Protein AF-A0A7G8Z9G5-F1 (afdb_monomer)

Organism: NCBI:txid2767324

Structure (mmCIF, N/CA/C/O backbone):
data_AF-A0A7G8Z9G5-F1
#
_entry.id   AF-A0A7G8Z9G5-F1
#
loop_
_atom_site.group_PDB
_atom_site.id
_atom_site.type_symbol
_atom_site.label_atom_id
_atom_site.label_alt_id
_atom_site.label_comp_id
_atom_site.label_asym_id
_atom_site.label_entity_id
_atom_site.label_seq_id
_atom_site.pdbx_PDB_ins_code
_atom_site.Cartn_x
_atom_site.Cartn_y
_atom_site.Cartn_z
_atom_site.occupancy
_atom_site.B_iso_or_equiv
_atom_site.auth_seq_id
_atom_site.auth_comp_id
_atom_site.auth_asym_id
_atom_site.auth_atom_id
_atom_site.pdbx_PDB_model_num
ATOM 1 N N . MET A 1 1 ? -0.525 -6.499 0.764 1.00 82.81 1 MET A N 1
ATOM 2 C CA . 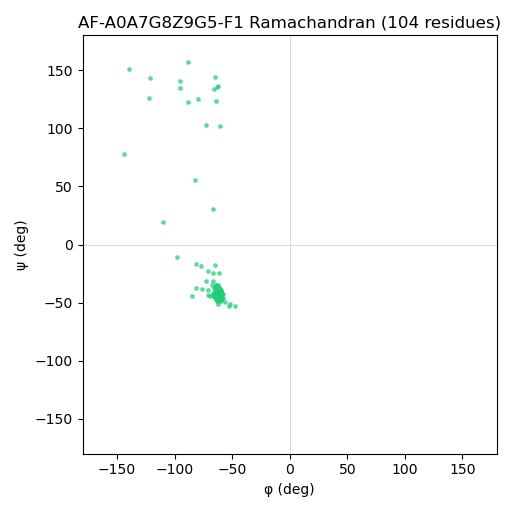MET A 1 1 ? -1.115 -5.369 1.517 1.00 82.81 1 MET A CA 1
ATOM 3 C C . MET A 1 1 ? -2.522 -5.670 2.029 1.00 82.81 1 MET A C 1
ATOM 5 O O . MET A 1 1 ? -2.757 -5.482 3.213 1.00 82.81 1 MET A O 1
ATOM 9 N N . TYR A 1 2 ? -3.439 -6.206 1.210 1.00 86.81 2 TYR A N 1
ATOM 10 C CA . TYR A 1 2 ? -4.773 -6.589 1.708 1.00 86.81 2 TYR A CA 1
ATOM 11 C C . TYR A 1 2 ? -4.741 -7.680 2.787 1.00 86.81 2 TYR A C 1
ATOM 13 O O . TYR A 1 2 ? -5.372 -7.513 3.821 1.00 86.81 2 TYR A O 1
ATOM 21 N N . PHE A 1 3 ? -3.952 -8.746 2.607 1.00 89.06 3 PHE A N 1
ATOM 22 C CA . PHE A 1 3 ? -3.835 -9.817 3.610 1.00 89.06 3 PHE A CA 1
ATOM 23 C C . PHE A 1 3 ? -3.359 -9.308 4.980 1.00 89.06 3 PHE A C 1
ATOM 25 O O . PHE A 1 3 ? -3.954 -9.619 6.007 1.00 89.06 3 PHE A O 1
ATOM 32 N N . THR A 1 4 ? -2.319 -8.471 4.994 1.00 88.81 4 THR A N 1
ATOM 33 C CA . THR A 1 4 ? -1.803 -7.852 6.221 1.00 88.81 4 THR A CA 1
ATOM 34 C C . THR A 1 4 ? -2.817 -6.892 6.845 1.00 88.81 4 THR A C 1
ATOM 36 O O . THR A 1 4 ? -2.960 -6.882 8.062 1.00 88.81 4 THR A O 1
ATOM 39 N N . GLY A 1 5 ? -3.566 -6.139 6.029 1.00 88.62 5 GLY A N 1
ATOM 40 C CA . GLY A 1 5 ? -4.666 -5.296 6.502 1.00 88.62 5 GLY A CA 1
ATOM 41 C C . GLY A 1 5 ? -5.786 -6.106 7.158 1.00 88.62 5 GLY A C 1
ATOM 42 O O . GLY A 1 5 ? -6.227 -5.757 8.245 1.00 88.62 5 GLY A O 1
ATOM 43 N N . VAL A 1 6 ? -6.188 -7.233 6.560 1.00 87.81 6 VAL A N 1
ATOM 44 C CA . VAL A 1 6 ? -7.204 -8.137 7.130 1.00 87.81 6 VAL A CA 1
ATOM 45 C C . VAL A 1 6 ? -6.739 -8.723 8.463 1.00 87.81 6 VAL A C 1
ATOM 47 O O . VAL A 1 6 ? -7.491 -8.684 9.431 1.00 87.81 6 VAL A O 1
ATOM 50 N N . MET A 1 7 ? -5.493 -9.197 8.546 1.00 89.12 7 MET A N 1
ATOM 51 C CA . MET A 1 7 ? -4.927 -9.702 9.803 1.00 89.12 7 MET A CA 1
ATOM 52 C C . MET A 1 7 ? -4.912 -8.636 10.904 1.00 89.12 7 MET A C 1
ATOM 54 O O . MET A 1 7 ? -5.228 -8.932 12.054 1.00 89.12 7 MET A O 1
ATOM 58 N N . PHE A 1 8 ? -4.592 -7.389 10.556 1.00 87.19 8 PHE A N 1
ATOM 59 C CA . PHE A 1 8 ? -4.626 -6.271 11.497 1.00 87.19 8 PHE A CA 1
ATOM 60 C C . PHE A 1 8 ? -6.054 -5.963 11.974 1.00 87.19 8 PHE A C 1
ATOM 62 O O . PHE A 1 8 ? -6.286 -5.791 13.169 1.00 87.19 8 PHE A O 1
ATOM 69 N N . CYS A 1 9 ? -7.033 -6.002 11.065 1.00 88.12 9 CYS A N 1
ATOM 70 C CA . CYS A 1 9 ? -8.452 -5.847 11.386 1.00 88.12 9 CYS A CA 1
ATOM 71 C C . CYS A 1 9 ? -8.991 -6.941 12.325 1.00 88.12 9 CYS A C 1
ATOM 73 O O . CYS A 1 9 ? -9.968 -6.708 13.033 1.00 88.12 9 CYS A O 1
ATOM 75 N N . CYS A 1 10 ? -8.371 -8.124 12.374 1.00 86.31 10 CYS A N 1
ATOM 76 C CA . CYS A 1 10 ? -8.782 -9.188 13.288 1.00 86.31 10 CYS A CA 1
ATOM 77 C C . CYS A 1 10 ? -8.452 -8.893 14.762 1.00 86.31 10 CYS A C 1
ATOM 79 O O . CYS A 1 10 ? -9.126 -9.442 15.632 1.00 86.31 10 CYS A O 1
ATOM 81 N N . MET A 1 11 ? -7.477 -8.025 15.070 1.00 86.75 11 MET A N 1
ATOM 82 C CA . MET A 1 11 ? -7.069 -7.731 16.456 1.00 86.75 11 MET A CA 1
ATOM 83 C C . MET A 1 11 ? -8.227 -7.351 17.401 1.00 86.75 11 MET A C 1
ATOM 85 O O . MET A 1 11 ? -8.326 -7.968 18.459 1.00 86.75 11 MET A O 1
ATOM 89 N N . PRO A 1 12 ? -9.113 -6.392 17.068 1.00 85.88 12 PRO A N 1
ATOM 90 C CA . PRO A 1 12 ? -10.264 -6.042 17.910 1.00 85.88 12 PRO A CA 1
ATOM 91 C C . PRO A 1 12 ? -11.429 -7.046 17.833 1.00 85.88 12 PRO A C 1
ATOM 93 O O . PRO A 1 12 ? -12.262 -7.080 18.734 1.00 85.88 12 PRO A O 1
ATOM 96 N N . ILE A 1 13 ? -11.495 -7.888 16.795 1.00 85.69 13 ILE A N 1
ATOM 97 C CA . ILE A 1 13 ? -12.556 -8.902 16.635 1.00 85.69 13 ILE A CA 1
ATOM 98 C C . ILE A 1 13 ? -12.313 -10.098 17.563 1.00 85.69 13 ILE A C 1
ATOM 100 O O . ILE A 1 13 ? -13.252 -10.631 18.149 1.00 85.69 13 ILE A O 1
ATOM 104 N N . VAL A 1 14 ? -11.053 -10.507 17.729 1.00 86.38 14 VAL A N 1
ATOM 105 C CA . VAL A 1 14 ? -10.658 -11.634 18.589 1.00 86.38 14 VAL A CA 1
ATOM 106 C C . VAL A 1 14 ? -11.203 -11.521 20.027 1.00 86.38 14 VAL A C 1
ATOM 108 O O . VAL A 1 14 ? -11.862 -12.471 20.454 1.00 86.38 14 VAL A O 1
ATOM 111 N N . PRO A 1 15 ? -11.009 -10.415 20.780 1.00 85.62 15 PRO A N 1
ATOM 112 C CA . PRO A 1 15 ? -11.564 -10.288 2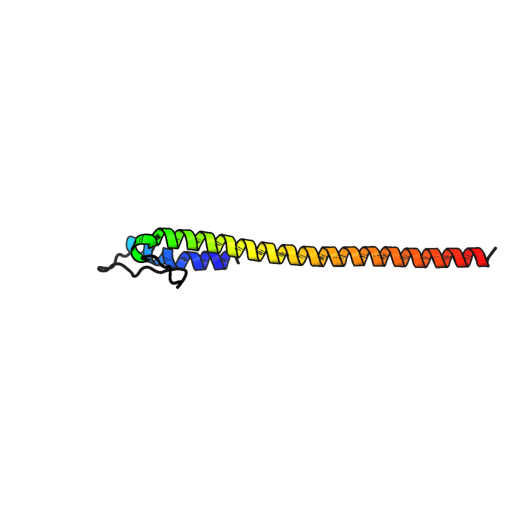2.129 1.00 85.62 15 PRO A CA 1
ATOM 113 C C . PRO A 1 15 ? -13.100 -10.288 22.136 1.00 85.62 15 PRO A C 1
ATOM 115 O O . PRO A 1 15 ? -13.687 -10.903 23.018 1.00 85.62 15 PRO A O 1
ATOM 118 N N . MET A 1 16 ? -13.749 -9.706 21.119 1.00 82.69 16 MET A N 1
ATOM 119 C CA . MET A 1 16 ? -15.214 -9.674 21.007 1.00 82.69 16 MET A CA 1
ATOM 120 C C . MET A 1 16 ? -15.820 -11.073 20.823 1.00 82.69 16 MET A C 1
ATOM 122 O O . MET A 1 16 ? -16.834 -11.403 21.431 1.00 82.69 16 MET A O 1
ATOM 126 N N . VAL A 1 17 ? -15.191 -11.921 20.004 1.00 85.12 17 VAL A N 1
ATOM 127 C CA . VAL A 1 17 ? -15.619 -13.318 19.824 1.00 85.12 17 VAL A CA 1
ATOM 128 C C . VAL A 1 17 ? -15.318 -14.141 21.077 1.00 85.12 17 VAL A C 1
ATOM 130 O O . VAL A 1 17 ? -16.133 -14.971 21.481 1.00 85.12 17 VAL A O 1
ATOM 133 N N . LEU A 1 18 ? -14.172 -13.903 21.720 1.00 84.94 18 LEU A N 1
ATOM 134 C CA . LEU A 1 18 ? -13.797 -14.570 22.968 1.00 84.94 18 LEU A CA 1
ATOM 135 C C . LEU A 1 18 ? -14.773 -14.269 24.108 1.00 84.94 18 LEU A C 1
ATOM 137 O O . LEU A 1 18 ? -15.038 -15.173 24.891 1.00 84.94 18 LEU A O 1
ATOM 141 N N . ASP A 1 19 ? -15.338 -13.065 24.180 1.00 84.06 19 ASP A N 1
ATOM 142 C CA . ASP A 1 19 ? -16.356 -12.723 25.182 1.00 84.06 19 ASP A CA 1
ATOM 143 C C . ASP A 1 19 ? -17.673 -13.495 24.988 1.00 84.06 19 ASP A C 1
ATOM 145 O O . ASP A 1 19 ? -18.394 -13.729 25.954 1.00 84.06 19 ASP A O 1
ATOM 149 N N . ILE A 1 20 ? -17.967 -13.954 23.766 1.00 83.12 20 ILE A N 1
ATOM 150 C CA . ILE A 1 20 ? -19.142 -14.788 23.463 1.00 83.12 20 ILE A CA 1
ATOM 151 C C . ILE A 1 20 ? -18.847 -16.271 23.729 1.00 83.12 20 ILE A C 1
ATOM 153 O O . ILE A 1 20 ? -19.677 -16.983 24.289 1.00 83.12 20 ILE A O 1
ATOM 157 N N . VAL A 1 21 ? -17.678 -16.754 23.297 1.00 89.19 21 VAL A N 1
ATOM 158 C CA . VAL A 1 21 ? -17.323 -18.185 23.341 1.00 89.19 21 VAL A CA 1
ATOM 159 C C . VAL A 1 21 ? -16.829 -18.619 24.724 1.00 89.19 21 VAL A C 1
ATOM 161 O O . VAL A 1 21 ? -17.105 -19.737 25.152 1.00 89.19 21 VAL A O 1
ATOM 164 N N . SER A 1 22 ? -16.076 -17.763 25.415 1.00 85.75 22 SER A N 1
ATOM 165 C CA . SER A 1 22 ? -15.475 -18.037 26.725 1.00 85.75 22 SER A CA 1
ATOM 166 C C . SER A 1 22 ? -15.478 -16.760 27.579 1.00 85.75 22 SER A C 1
ATOM 168 O O . SER A 1 22 ? -14.454 -16.061 27.674 1.00 85.75 22 SER A O 1
ATOM 170 N N . PRO A 1 23 ? -16.646 -16.420 28.159 1.00 81.38 23 PRO A N 1
ATOM 171 C CA . PRO A 1 23 ? -16.809 -15.210 28.948 1.00 81.38 23 PRO A CA 1
ATOM 172 C C . PRO A 1 23 ? -15.970 -15.282 30.225 1.00 81.38 23 PRO A C 1
ATOM 174 O O . PRO A 1 23 ? -15.961 -16.286 30.939 1.00 81.38 23 PRO A O 1
ATOM 177 N N . LEU A 1 24 ? -15.263 -14.195 30.517 1.00 81.25 24 LEU A N 1
ATOM 178 C CA . LEU A 1 24 ? -14.575 -13.990 31.789 1.00 81.25 24 LEU A CA 1
ATOM 179 C C . LEU A 1 24 ? -15.536 -13.327 32.790 1.00 81.25 24 LEU A C 1
ATOM 181 O O . LEU A 1 24 ? -16.495 -12.668 32.398 1.00 81.25 24 LEU A O 1
ATOM 185 N N . ASN A 1 25 ? -15.269 -13.482 34.093 1.00 79.19 25 ASN A N 1
ATOM 186 C CA . ASN A 1 25 ? -16.043 -12.813 35.152 1.00 79.19 25 ASN A CA 1
ATOM 187 C C . ASN A 1 25 ? -15.891 -11.276 35.116 1.00 79.19 25 ASN A C 1
ATOM 189 O O . ASN A 1 25 ? -16.703 -10.559 35.692 1.00 79.19 25 ASN A O 1
ATOM 193 N N . GLU A 1 26 ? -14.859 -10.783 34.425 1.00 76.69 26 GLU A N 1
ATOM 194 C CA . GLU A 1 26 ? -14.642 -9.374 34.104 1.00 76.69 26 GLU A CA 1
ATOM 195 C C . GLU A 1 26 ? -14.574 -9.192 32.582 1.00 76.69 26 GLU A C 1
ATOM 197 O O . GLU A 1 26 ? -14.031 -10.043 31.873 1.00 76.69 26 GLU A O 1
ATOM 202 N N . SER A 1 27 ? -15.113 -8.081 32.077 1.00 74.19 27 SER A N 1
ATOM 203 C CA . SER A 1 27 ? -15.076 -7.732 30.652 1.00 74.19 27 SER A CA 1
ATOM 204 C C . SER A 1 27 ? -13.633 -7.551 30.166 1.00 74.19 27 SER A C 1
ATOM 206 O O . SER A 1 27 ? -12.833 -6.890 30.834 1.00 74.19 27 SER A O 1
ATOM 208 N N . ARG A 1 28 ? -13.281 -8.089 28.990 1.00 79.50 28 ARG A N 1
ATOM 209 C CA . ARG A 1 28 ? -11.937 -7.899 28.415 1.00 79.50 28 ARG A CA 1
ATOM 210 C C . ARG A 1 28 ? -11.692 -6.421 28.076 1.00 79.50 28 ARG A C 1
ATOM 212 O O . ARG A 1 28 ? -12.613 -5.741 27.621 1.00 79.50 28 ARG A O 1
ATOM 219 N N . PRO A 1 29 ? -10.456 -5.909 28.243 1.00 76.06 29 PRO A N 1
ATOM 220 C CA . PRO A 1 29 ? -10.140 -4.535 27.871 1.00 76.06 29 PRO A CA 1
ATOM 221 C C . PRO A 1 29 ? -10.322 -4.332 26.364 1.00 76.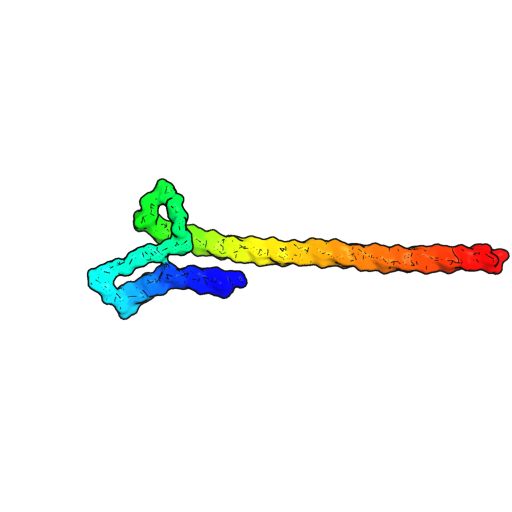06 29 PRO A C 1
ATOM 223 O O . PRO A 1 29 ? -9.889 -5.154 25.551 1.00 76.06 29 PRO A O 1
ATOM 226 N N . ALA A 1 30 ? -10.953 -3.217 25.994 1.00 74.44 30 ALA A N 1
ATOM 227 C CA . ALA A 1 30 ? -11.190 -2.866 24.603 1.00 74.44 30 ALA A CA 1
ATOM 228 C C . ALA A 1 30 ? -9.857 -2.639 23.872 1.00 74.44 30 ALA A C 1
ATOM 230 O O . ALA A 1 30 ? -9.043 -1.804 24.269 1.00 74.44 30 ALA A O 1
ATOM 231 N N . VAL A 1 31 ? -9.638 -3.380 22.784 1.00 80.31 31 VAL A N 1
ATOM 232 C CA . VAL A 1 31 ? -8.452 -3.219 21.937 1.00 80.31 31 VAL A CA 1
ATOM 233 C C . VAL A 1 31 ? -8.757 -2.170 20.873 1.00 80.31 31 VAL A C 1
ATOM 235 O O . VAL A 1 31 ? -9.714 -2.306 20.106 1.00 80.31 31 VAL A O 1
ATOM 238 N N . TYR A 1 32 ? -7.948 -1.116 20.829 1.00 80.56 32 TYR A N 1
ATOM 239 C CA . TYR A 1 32 ? -8.021 -0.069 19.813 1.00 80.56 32 TYR A CA 1
ATOM 240 C C . TYR A 1 32 ? -7.031 -0.371 18.685 1.00 80.56 32 TYR A C 1
ATOM 242 O O . TYR A 1 32 ? -5.876 -0.696 18.948 1.00 80.56 32 TYR A O 1
ATOM 250 N N . MET A 1 33 ? -7.466 -0.236 17.427 1.00 78.69 33 MET A N 1
ATOM 251 C CA . MET A 1 33 ? -6.578 -0.408 16.265 1.00 78.69 33 MET A CA 1
ATOM 252 C C . MET A 1 33 ? -5.513 0.689 16.172 1.00 78.69 33 MET A C 1
ATOM 254 O O . MET A 1 33 ? -4.390 0.423 15.760 1.00 78.69 33 MET A O 1
ATOM 258 N N . PHE A 1 34 ? -5.850 1.916 16.567 1.00 77.00 34 PHE A N 1
ATOM 259 C CA . PHE A 1 34 ? -4.929 3.046 16.559 1.00 77.00 34 PHE A CA 1
ATOM 260 C C . PHE A 1 34 ? -4.817 3.618 17.968 1.00 77.00 34 PHE A C 1
ATOM 262 O O . PHE A 1 34 ? -5.830 3.977 18.566 1.00 77.00 34 PHE A O 1
ATOM 269 N N . GLN A 1 35 ? -3.591 3.741 18.483 1.00 70.44 35 GLN A N 1
ATOM 270 C CA . GLN A 1 35 ? -3.312 4.448 19.739 1.00 70.44 35 GLN A CA 1
ATOM 271 C C . GLN A 1 35 ? -3.211 5.960 19.500 1.00 70.44 35 GLN A C 1
ATOM 273 O O . GLN A 1 35 ? -2.184 6.582 19.754 1.00 70.44 35 GLN A O 1
ATOM 278 N N . GLY A 1 36 ? -4.260 6.539 18.918 1.00 70.06 36 GLY A N 1
ATOM 279 C CA . GLY A 1 36 ? -4.375 7.983 18.732 1.00 70.06 36 GLY A CA 1
ATOM 280 C C . GLY A 1 36 ? -5.182 8.603 19.863 1.00 70.06 36 GLY A C 1
ATOM 281 O O . GLY A 1 36 ? -6.195 8.037 20.270 1.00 70.06 36 GLY A O 1
ATOM 282 N N . GLU A 1 37 ? -4.776 9.777 20.344 1.00 70.81 37 GLU A N 1
ATOM 283 C CA . GLU A 1 37 ? -5.639 10.597 21.192 1.00 70.81 37 GLU A CA 1
ATOM 284 C C . GLU A 1 37 ? -6.743 11.197 20.319 1.00 70.81 37 GLU A C 1
ATOM 286 O O . GLU A 1 37 ? -6.543 12.129 19.542 1.00 70.81 37 GLU A O 1
ATOM 291 N N . TYR A 1 38 ? -7.934 10.617 20.419 1.00 71.12 38 TYR A N 1
ATOM 292 C CA . TYR A 1 38 ? -9.136 11.256 19.906 1.00 71.12 38 TYR A CA 1
ATOM 293 C C . TYR A 1 38 ? -9.536 12.276 20.971 1.00 71.12 38 TYR A C 1
ATOM 295 O O . TYR A 1 38 ? -9.698 11.894 22.125 1.00 71.12 38 TYR A O 1
ATOM 303 N N . PHE A 1 39 ? -9.696 13.554 20.613 1.00 76.12 39 PHE A N 1
ATOM 304 C CA . PHE A 1 39 ? -10.111 14.644 21.522 1.00 76.12 39 PHE A CA 1
ATOM 305 C C . PHE A 1 39 ? -11.568 14.498 22.039 1.00 76.12 39 PHE A C 1
ATOM 307 O O . PHE A 1 39 ? -12.282 15.475 22.249 1.00 76.12 39 PHE A O 1
ATOM 314 N N . LEU A 1 40 ? -12.045 13.262 22.180 1.00 76.81 40 LEU A N 1
ATOM 315 C CA . LEU A 1 40 ? -13.398 12.816 22.480 1.00 76.81 40 LEU A CA 1
ATOM 316 C C . LEU A 1 40 ? -13.287 11.640 23.468 1.00 76.81 40 LEU A C 1
ATOM 318 O O . LEU A 1 40 ? -12.325 10.879 23.404 1.00 76.81 40 LEU A O 1
ATOM 322 N N . ASN A 1 41 ? -14.290 11.425 24.326 1.00 79.25 41 ASN A N 1
ATOM 323 C CA . ASN A 1 41 ? -14.315 10.256 25.221 1.00 79.25 41 ASN A CA 1
ATOM 324 C C . ASN A 1 41 ? -14.324 8.940 24.420 1.00 79.25 41 ASN A C 1
ATOM 326 O O . ASN A 1 41 ? -15.370 8.525 23.912 1.00 79.25 41 ASN A O 1
ATOM 330 N N . GLN A 1 42 ? -13.168 8.280 24.329 1.00 77.56 42 GLN A N 1
ATOM 331 C CA . GLN A 1 42 ? -12.952 7.088 23.501 1.00 77.56 42 GLN A CA 1
ATOM 332 C C . GLN A 1 42 ? -13.840 5.914 23.906 1.00 77.56 42 GLN A C 1
ATOM 334 O O . GLN A 1 42 ? -14.377 5.228 23.040 1.00 77.56 42 GLN A O 1
ATOM 339 N N . GLU A 1 43 ? -14.081 5.747 25.206 1.00 78.94 43 GLU A N 1
ATOM 340 C CA . GLU A 1 43 ? -14.944 4.689 25.736 1.00 78.94 43 GLU A CA 1
ATOM 341 C C . GLU A 1 43 ? -16.395 4.833 25.256 1.00 78.94 43 GLU A C 1
ATOM 343 O O . GLU A 1 43 ? -17.033 3.855 24.873 1.00 78.94 43 GLU A O 1
ATOM 348 N N . LYS A 1 44 ? -16.912 6.069 25.197 1.00 84.00 44 LYS A N 1
ATOM 349 C CA . LYS A 1 44 ? -18.291 6.339 24.760 1.00 84.00 44 LYS A CA 1
ATOM 350 C C . LYS A 1 44 ? -18.471 6.153 23.251 1.00 84.00 44 LYS A C 1
ATOM 352 O O . LYS A 1 44 ? -19.555 5.789 22.803 1.00 84.00 44 LYS A O 1
ATOM 357 N N . PHE A 1 45 ? -17.427 6.418 22.469 1.00 84.25 45 PHE A N 1
ATOM 358 C CA . PHE A 1 45 ? -17.465 6.396 21.003 1.00 84.25 45 PHE A CA 1
ATOM 359 C C . PHE A 1 45 ? -16.681 5.229 20.390 1.00 84.25 45 PHE A C 1
ATOM 361 O O . PHE A 1 45 ? -16.372 5.262 19.197 1.00 84.25 45 PHE A O 1
ATOM 368 N N . TYR A 1 46 ? -16.408 4.181 21.173 1.00 84.00 46 TYR A N 1
ATOM 369 C CA . TYR A 1 46 ? -15.576 3.043 20.779 1.00 84.00 46 TYR A CA 1
ATOM 370 C C . TYR A 1 46 ? -15.944 2.475 19.401 1.00 84.00 46 TYR A C 1
ATOM 372 O O . TYR A 1 46 ? -15.100 2.406 18.511 1.00 84.00 46 TYR A O 1
ATOM 380 N N . TYR A 1 47 ? -17.222 2.150 19.179 1.00 84.69 47 TYR A N 1
ATOM 381 C CA . TYR A 1 47 ? -17.693 1.565 17.917 1.00 84.69 47 TYR A CA 1
ATOM 382 C C . TYR A 1 47 ? -17.530 2.494 16.708 1.00 84.69 47 TYR A C 1
ATOM 384 O O . TYR A 1 47 ? -17.239 2.027 15.608 1.00 84.69 47 TYR A O 1
ATOM 392 N N . VAL A 1 48 ? -17.688 3.806 16.899 1.00 88.69 48 VAL A N 1
ATOM 393 C CA . VAL A 1 48 ? -17.516 4.799 15.827 1.00 88.69 48 VAL A CA 1
ATOM 394 C C . VAL A 1 48 ? -16.041 4.927 15.460 1.00 88.69 48 VAL A C 1
ATOM 396 O O . VAL A 1 48 ? -15.701 4.933 14.278 1.00 88.69 48 VAL A O 1
ATOM 399 N N . ILE A 1 49 ? -15.162 4.972 16.464 1.00 88.88 49 ILE A N 1
ATOM 400 C CA . ILE A 1 49 ? -13.706 5.003 16.273 1.00 88.88 49 ILE A CA 1
ATOM 401 C C . ILE A 1 49 ? -13.240 3.721 15.578 1.00 88.88 49 ILE A C 1
ATOM 403 O O . ILE A 1 49 ? -12.456 3.783 14.634 1.00 88.88 49 ILE A O 1
ATOM 407 N N . LEU A 1 50 ? -13.765 2.568 15.993 1.00 88.31 50 LEU A N 1
ATOM 408 C CA . LEU A 1 50 ? -13.460 1.273 15.397 1.00 88.31 50 LEU A CA 1
ATOM 409 C C . LEU A 1 50 ? -13.894 1.206 13.924 1.00 88.31 50 LEU A C 1
ATOM 411 O O . LEU A 1 50 ? -13.119 0.778 13.070 1.00 88.31 50 LEU A O 1
ATOM 415 N N . LEU A 1 51 ? -15.106 1.673 13.606 1.00 89.50 51 LEU A N 1
ATOM 416 C CA . LEU A 1 51 ? -15.600 1.735 12.229 1.00 89.50 51 LEU A CA 1
ATOM 417 C C . LEU A 1 51 ? -14.750 2.677 11.374 1.00 89.50 51 LEU A C 1
ATOM 419 O O . LEU A 1 51 ? -14.338 2.304 10.276 1.00 89.50 51 LEU A O 1
ATOM 423 N N . HIS A 1 52 ? -14.448 3.872 11.883 1.00 91.19 52 HIS A N 1
ATOM 424 C CA . HIS A 1 52 ? -13.566 4.814 11.203 1.00 91.19 52 HIS A CA 1
ATOM 425 C C . HIS A 1 52 ? -12.184 4.199 10.948 1.00 91.19 52 HIS A C 1
ATOM 427 O O . HIS A 1 52 ? -11.662 4.315 9.842 1.00 91.19 52 HIS A O 1
ATOM 433 N N . ALA A 1 53 ? -11.624 3.481 11.924 1.00 90.00 53 ALA A N 1
ATOM 434 C CA . ALA A 1 53 ? -10.349 2.794 11.781 1.00 90.00 53 ALA A CA 1
ATOM 435 C C . ALA A 1 53 ? -10.369 1.750 10.649 1.00 90.00 53 ALA A C 1
ATOM 437 O O . ALA A 1 53 ? -9.447 1.732 9.833 1.00 90.00 53 ALA A O 1
ATOM 438 N N . TYR A 1 54 ? -11.430 0.943 10.535 1.00 91.25 54 TYR A N 1
ATOM 439 C CA . TYR A 1 54 ? -11.575 -0.013 9.430 1.00 91.25 54 TYR A CA 1
ATOM 440 C C . TYR A 1 54 ? -11.619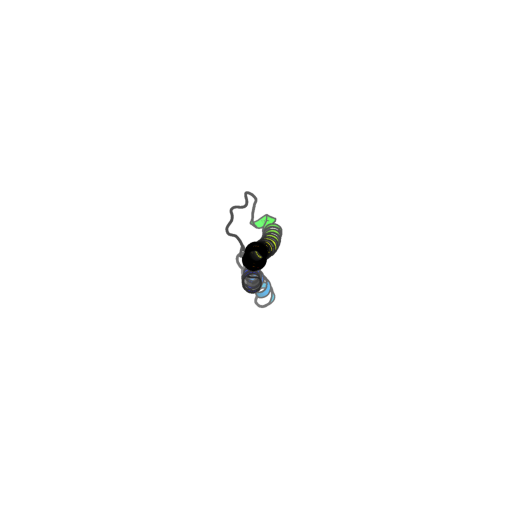 0.671 8.064 1.00 91.25 54 TYR A C 1
ATOM 442 O O . TYR A 1 54 ? -10.906 0.259 7.147 1.00 91.25 54 TYR A O 1
ATOM 450 N N . VAL A 1 55 ? -12.425 1.728 7.925 1.00 92.69 55 VAL A N 1
ATOM 451 C CA . VAL A 1 55 ? -12.512 2.480 6.666 1.00 92.69 55 VAL A CA 1
ATOM 452 C C . VAL A 1 55 ? -11.155 3.087 6.317 1.00 92.69 55 VAL A C 1
ATOM 454 O O . VAL A 1 55 ? -10.702 2.953 5.181 1.00 92.69 55 VAL A O 1
ATOM 457 N N . SER A 1 56 ? -10.464 3.676 7.293 1.00 92.12 56 SER A N 1
ATOM 458 C CA . SER A 1 56 ? -9.136 4.263 7.105 1.00 92.12 56 SER A CA 1
ATOM 459 C C . SER A 1 56 ? -8.104 3.239 6.626 1.00 92.12 56 SER A C 1
ATOM 461 O O . SER A 1 56 ? -7.337 3.542 5.715 1.00 92.12 56 SER A O 1
ATOM 463 N N . ILE A 1 57 ? -8.112 2.008 7.153 1.00 91.94 57 ILE A N 1
ATOM 464 C CA . ILE A 1 57 ? -7.218 0.932 6.688 1.00 91.94 57 ILE A CA 1
ATOM 465 C C . ILE A 1 57 ? -7.529 0.543 5.240 1.00 91.94 57 ILE A C 1
ATOM 467 O O . ILE A 1 57 ? -6.610 0.419 4.430 1.00 91.94 57 ILE A O 1
ATOM 471 N N . ILE A 1 58 ? -8.808 0.372 4.893 1.00 92.62 58 ILE A N 1
ATOM 472 C CA . ILE A 1 58 ? -9.223 0.008 3.529 1.00 92.62 58 ILE A CA 1
ATOM 473 C C . ILE A 1 58 ? -8.783 1.086 2.533 1.00 92.62 58 ILE A C 1
ATOM 475 O O . ILE A 1 58 ? -8.212 0.768 1.485 1.00 92.62 58 ILE A O 1
ATOM 479 N N . VAL A 1 59 ? -9.009 2.356 2.875 1.00 95.06 59 VAL A N 1
ATOM 480 C CA . VAL A 1 59 ? -8.606 3.503 2.056 1.00 95.06 59 VAL A CA 1
ATOM 481 C C . VAL A 1 59 ? -7.087 3.560 1.920 1.00 95.06 59 VAL A C 1
ATOM 483 O O . VAL A 1 59 ? -6.591 3.636 0.800 1.00 95.06 59 VAL A O 1
ATOM 486 N N . ALA A 1 60 ? -6.339 3.448 3.020 1.00 93.06 60 ALA A N 1
ATOM 487 C CA . ALA A 1 60 ? -4.879 3.501 3.002 1.00 93.06 60 ALA A CA 1
ATOM 488 C C . ALA A 1 60 ? -4.263 2.383 2.147 1.00 93.06 60 ALA A C 1
ATOM 490 O O . ALA A 1 60 ? -3.398 2.649 1.315 1.00 93.06 60 ALA A O 1
ATOM 491 N N . VAL A 1 61 ? -4.734 1.140 2.296 1.00 93.75 61 VAL A N 1
ATOM 492 C CA . VAL A 1 61 ? -4.251 0.006 1.491 1.00 93.75 61 VAL A CA 1
ATOM 493 C C . VAL A 1 61 ? -4.555 0.211 0.008 1.00 93.75 61 VAL A C 1
ATOM 495 O O . VAL A 1 61 ? -3.698 -0.053 -0.833 1.00 93.75 61 VAL A O 1
ATOM 498 N N . THR A 1 62 ? -5.754 0.694 -0.316 1.00 94.94 62 THR A N 1
ATOM 499 C CA . THR A 1 62 ? -6.158 0.937 -1.707 1.00 94.94 62 THR A CA 1
ATOM 500 C C . THR A 1 62 ? -5.339 2.062 -2.333 1.00 94.94 62 THR A C 1
ATOM 502 O O . THR A 1 62 ? -4.883 1.922 -3.463 1.00 94.94 62 THR A O 1
ATOM 505 N N . LEU A 1 63 ? -5.096 3.146 -1.592 1.00 96.38 63 LEU A N 1
ATOM 506 C CA . LEU A 1 63 ? -4.258 4.255 -2.042 1.00 96.38 63 LEU A CA 1
ATOM 507 C C . LEU A 1 63 ? -2.822 3.810 -2.310 1.00 96.38 63 LEU A C 1
ATOM 509 O O . LEU A 1 63 ? -2.288 4.143 -3.358 1.00 96.38 63 LEU A O 1
ATOM 513 N N . LEU A 1 64 ? -2.214 3.032 -1.412 1.00 95.19 64 LEU A N 1
ATOM 514 C CA . LEU A 1 64 ? -0.848 2.540 -1.611 1.00 95.19 64 LEU A CA 1
ATOM 515 C C . LEU A 1 64 ? -0.731 1.701 -2.889 1.00 95.19 64 LEU A C 1
ATOM 517 O O . LEU A 1 64 ? 0.149 1.947 -3.706 1.00 95.19 64 LEU A O 1
ATOM 521 N N . LEU A 1 65 ? -1.672 0.781 -3.116 1.00 95.56 65 LEU A N 1
ATOM 522 C CA . LEU A 1 65 ? -1.691 -0.029 -4.337 1.00 95.56 65 LEU A CA 1
ATOM 523 C C . LEU A 1 65 ? -1.940 0.801 -5.599 1.00 95.56 65 LEU A C 1
ATOM 525 O O . LEU A 1 65 ? -1.344 0.522 -6.642 1.00 95.56 65 LEU A O 1
ATOM 529 N N . ALA A 1 66 ? -2.817 1.803 -5.517 1.00 96.75 66 ALA A N 1
ATOM 530 C CA . ALA A 1 66 ? -3.088 2.709 -6.624 1.00 96.75 66 ALA A CA 1
ATOM 531 C C . ALA A 1 66 ? -1.838 3.518 -6.987 1.00 96.75 66 ALA A C 1
ATOM 533 O O . ALA A 1 66 ? -1.469 3.556 -8.157 1.00 96.75 66 ALA A O 1
ATOM 534 N N . ILE A 1 67 ? -1.152 4.081 -5.989 1.00 97.12 67 ILE A N 1
ATOM 535 C CA . ILE A 1 67 ? 0.085 4.849 -6.167 1.00 97.12 67 ILE A CA 1
ATOM 536 C C . ILE A 1 67 ? 1.179 3.973 -6.781 1.00 97.12 67 ILE A C 1
ATOM 538 O O . ILE A 1 67 ? 1.788 4.379 -7.768 1.00 97.12 67 ILE A O 1
ATOM 542 N N . ASP A 1 68 ? 1.401 2.766 -6.255 1.00 95.50 68 ASP A N 1
ATOM 543 C C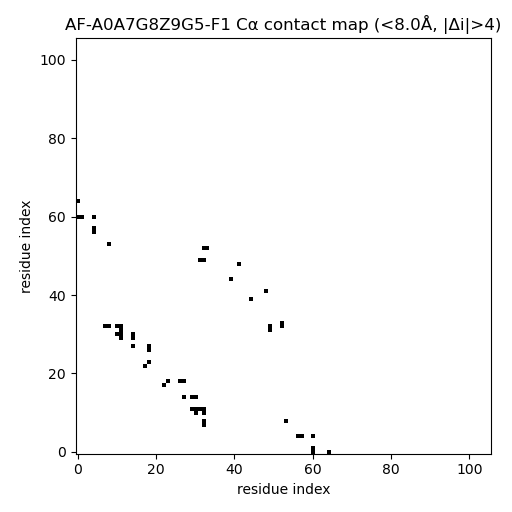A . ASP A 1 68 ? 2.421 1.845 -6.773 1.00 95.50 68 ASP A CA 1
ATOM 544 C C . ASP A 1 68 ? 2.156 1.480 -8.242 1.00 95.50 68 ASP A C 1
ATOM 546 O O . ASP A 1 68 ? 3.062 1.482 -9.081 1.00 95.50 68 ASP A O 1
ATOM 550 N N . THR A 1 69 ? 0.892 1.204 -8.572 1.00 96.69 69 THR A N 1
ATOM 551 C CA . THR A 1 69 ? 0.477 0.836 -9.932 1.00 96.69 69 THR A CA 1
ATOM 552 C C . THR A 1 69 ? 0.581 2.018 -10.890 1.00 96.69 69 THR A C 1
ATOM 554 O O . THR A 1 69 ? 1.073 1.871 -12.013 1.00 96.69 69 THR A O 1
ATOM 557 N N . GLU A 1 70 ? 0.134 3.198 -10.464 1.00 96.69 70 GLU A N 1
ATOM 558 C CA . GLU A 1 70 ? 0.222 4.425 -11.245 1.00 96.69 70 GLU A CA 1
ATOM 559 C C . GLU A 1 70 ? 1.687 4.779 -11.517 1.00 96.69 70 GLU A C 1
ATOM 561 O O . GLU A 1 70 ? 2.064 4.982 -12.672 1.00 96.69 70 GLU A O 1
ATOM 566 N N . TYR A 1 71 ? 2.535 4.761 -10.488 1.00 97.62 71 TYR A N 1
ATOM 567 C CA . TYR A 1 71 ? 3.966 5.018 -10.620 1.00 97.62 71 TYR A CA 1
ATOM 568 C C . TYR A 1 71 ? 4.623 4.073 -11.632 1.00 97.62 71 TYR A C 1
ATOM 570 O O . TYR A 1 71 ? 5.290 4.530 -12.563 1.00 97.62 71 TYR A O 1
ATOM 578 N N . ALA A 1 72 ? 4.382 2.763 -11.512 1.00 98.00 72 ALA A N 1
ATOM 579 C CA . ALA A 1 72 ? 4.900 1.783 -12.462 1.00 98.00 72 ALA A CA 1
ATOM 580 C C . ALA A 1 72 ? 4.413 2.066 -13.893 1.00 98.00 72 ALA A C 1
ATOM 582 O O . ALA A 1 72 ? 5.197 2.021 -14.843 1.00 98.00 72 ALA A O 1
ATOM 583 N N . THR A 1 73 ? 3.136 2.417 -14.051 1.00 98.19 73 THR A N 1
ATOM 584 C CA . THR A 1 73 ? 2.537 2.732 -15.353 1.00 98.19 73 THR A CA 1
ATOM 585 C C . THR A 1 73 ? 3.184 3.960 -15.995 1.00 98.1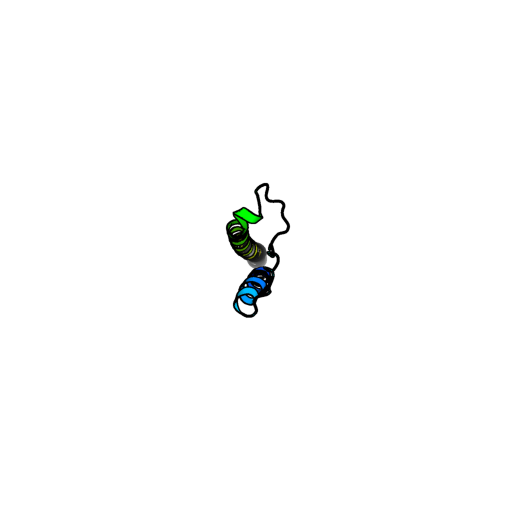9 73 THR A C 1
ATOM 587 O O . THR A 1 73 ? 3.537 3.906 -17.173 1.00 98.19 73 THR A O 1
ATOM 590 N N . HIS A 1 74 ? 3.410 5.040 -15.241 1.00 97.69 74 HIS A N 1
ATOM 591 C CA . HIS A 1 74 ? 4.092 6.244 -15.742 1.00 97.69 74 HIS A CA 1
ATOM 592 C C . HIS A 1 74 ? 5.530 5.956 -16.180 1.00 97.69 74 HIS A C 1
ATOM 594 O O . HIS A 1 74 ? 5.971 6.436 -17.231 1.00 97.69 74 HIS A O 1
ATOM 600 N N . VAL A 1 75 ? 6.257 5.136 -15.414 1.00 98.31 75 VAL A N 1
ATOM 601 C CA . VAL A 1 75 ? 7.618 4.706 -15.766 1.00 98.31 75 VAL A CA 1
ATOM 602 C C . VAL A 1 75 ? 7.604 3.904 -17.068 1.00 98.31 75 VAL A C 1
ATOM 604 O O . VAL A 1 75 ? 8.326 4.248 -18.006 1.00 98.31 75 VAL A O 1
ATOM 607 N N . PHE A 1 76 ? 6.742 2.889 -17.179 1.00 97.81 76 PHE A N 1
ATOM 608 C CA . PHE A 1 76 ? 6.632 2.087 -18.400 1.00 97.81 76 PHE A CA 1
ATOM 609 C C . PHE A 1 76 ? 6.197 2.912 -19.609 1.00 97.81 76 PHE A C 1
ATOM 611 O O . PHE A 1 76 ? 6.749 2.727 -20.693 1.00 97.81 76 PHE A O 1
ATOM 618 N N . HIS A 1 77 ? 5.261 3.844 -19.435 1.00 97.50 77 HIS A N 1
ATOM 619 C CA . HIS A 1 77 ? 4.816 4.736 -20.500 1.00 97.50 77 HIS A CA 1
ATOM 620 C C . HIS A 1 77 ? 5.972 5.592 -21.033 1.00 97.50 77 HIS A C 1
ATOM 622 O O . HIS A 1 77 ? 6.202 5.650 -22.242 1.00 97.50 77 HIS A O 1
ATOM 628 N N . SER A 1 78 ? 6.763 6.173 -20.130 1.00 97.88 78 SER A N 1
ATOM 629 C CA . SER A 1 78 ? 7.944 6.964 -20.484 1.00 97.88 78 SER A CA 1
ATOM 630 C C . SER A 1 78 ? 8.992 6.118 -21.218 1.00 97.88 78 SER A C 1
ATOM 632 O O . SER A 1 78 ? 9.474 6.504 -22.284 1.00 97.88 78 SER A O 1
ATOM 634 N N . CYS A 1 79 ? 9.302 4.920 -20.710 1.00 97.38 79 CYS A N 1
ATOM 635 C CA . CYS A 1 79 ? 10.223 3.984 -21.360 1.00 97.38 79 CYS A CA 1
ATOM 636 C C . CYS A 1 79 ? 9.733 3.544 -22.748 1.00 97.38 79 CYS A C 1
ATOM 638 O O . CYS A 1 79 ? 10.532 3.462 -23.683 1.00 97.38 79 CYS A O 1
ATOM 640 N N . ALA A 1 80 ? 8.431 3.291 -22.904 1.00 97.69 80 ALA A N 1
ATOM 641 C CA . ALA A 1 80 ? 7.830 2.910 -24.178 1.00 97.69 80 ALA A CA 1
ATOM 642 C C . ALA A 1 80 ? 7.968 4.030 -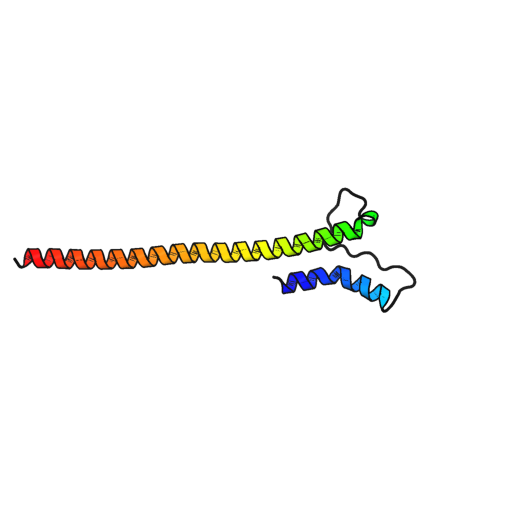25.218 1.00 97.69 80 ALA A C 1
ATOM 644 O O . ALA A 1 80 ? 8.397 3.767 -26.343 1.00 97.69 80 ALA A O 1
ATOM 645 N N . ILE A 1 81 ? 7.696 5.282 -24.834 1.00 97.62 81 ILE A N 1
ATOM 646 C CA . ILE A 1 81 ? 7.892 6.447 -25.708 1.00 97.62 81 ILE A CA 1
ATOM 647 C C . ILE A 1 81 ? 9.357 6.554 -26.137 1.00 97.62 81 ILE A C 1
ATOM 649 O O . ILE A 1 81 ? 9.634 6.703 -27.328 1.00 97.62 81 ILE A O 1
ATOM 653 N N . PHE A 1 82 ? 10.310 6.416 -25.212 1.00 96.50 82 PHE A N 1
ATOM 654 C CA . PHE A 1 82 ? 11.732 6.436 -25.568 1.00 96.50 82 PHE A CA 1
ATOM 655 C C . PHE A 1 82 ? 12.122 5.296 -26.516 1.00 96.50 82 PHE A C 1
ATOM 657 O O . PHE A 1 82 ? 12.908 5.511 -27.441 1.00 96.50 82 PHE A O 1
ATOM 664 N N . GLY A 1 83 ? 11.544 4.106 -26.345 1.00 97.12 83 GLY A N 1
ATOM 665 C CA . GLY A 1 83 ? 11.727 2.984 -27.265 1.00 97.12 83 GLY A CA 1
ATOM 666 C C . GLY A 1 83 ? 11.257 3.308 -28.685 1.00 97.12 83 GLY A C 1
ATOM 667 O O . GLY A 1 83 ? 11.996 3.089 -29.649 1.00 97.12 83 GLY A O 1
ATOM 668 N N . VAL A 1 84 ? 10.067 3.900 -28.816 1.00 97.12 84 VAL A N 1
ATOM 669 C CA . VAL A 1 84 ? 9.510 4.328 -30.109 1.00 97.12 84 VAL A CA 1
ATOM 670 C C . VAL A 1 84 ? 10.361 5.429 -30.743 1.00 97.12 84 VAL A C 1
ATOM 672 O O . VAL A 1 84 ? 10.699 5.342 -31.924 1.00 97.12 84 VAL A O 1
ATOM 675 N N . LEU A 1 85 ? 10.773 6.435 -29.967 1.00 97.12 85 LEU A N 1
ATOM 676 C CA . LEU A 1 85 ? 11.634 7.518 -30.451 1.00 97.12 85 LEU A CA 1
ATOM 677 C C . LEU A 1 85 ? 12.980 6.993 -30.954 1.00 97.12 85 LEU A C 1
ATOM 679 O O . LEU A 1 85 ? 13.445 7.403 -32.019 1.00 97.12 85 LEU A O 1
ATOM 683 N N . ARG A 1 86 ? 13.590 6.048 -30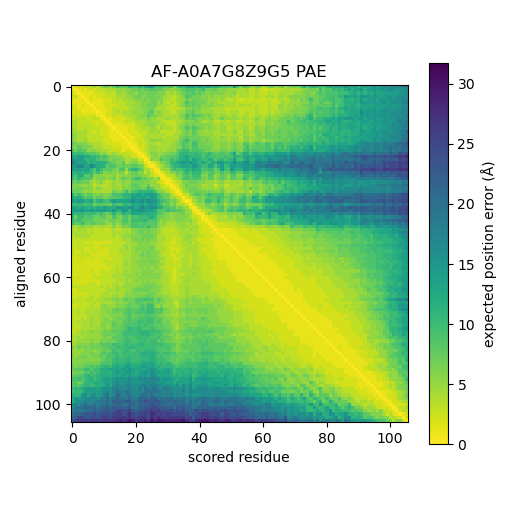.229 1.00 96.62 86 ARG A N 1
ATOM 684 C CA . ARG A 1 86 ? 14.833 5.390 -30.650 1.00 96.62 86 ARG A CA 1
ATOM 685 C C . ARG A 1 86 ? 14.657 4.670 -31.984 1.00 96.62 86 ARG A C 1
ATOM 687 O O . ARG A 1 86 ? 15.510 4.810 -32.859 1.00 96.62 86 ARG A O 1
ATOM 694 N N . TYR A 1 87 ? 13.570 3.919 -32.148 1.00 96.31 87 TYR A N 1
ATOM 695 C CA . TYR A 1 87 ? 13.271 3.212 -33.394 1.00 96.31 87 TYR A CA 1
ATOM 696 C C . TYR A 1 87 ? 13.090 4.180 -34.571 1.00 96.31 87 TYR A C 1
ATOM 698 O O . TYR A 1 87 ? 13.726 4.016 -35.612 1.00 96.31 87 TYR A O 1
ATOM 706 N N . TYR A 1 88 ? 12.297 5.237 -34.382 1.00 96.06 88 TYR A N 1
ATOM 707 C CA . TYR A 1 88 ? 12.067 6.259 -35.403 1.00 96.06 88 TYR A CA 1
ATOM 708 C C . TYR A 1 88 ? 13.357 6.983 -35.808 1.00 96.06 88 TYR A C 1
ATOM 710 O O . TYR A 1 88 ? 13.623 7.169 -36.995 1.00 96.06 88 TYR A O 1
ATOM 718 N N . CYS A 1 89 ? 14.189 7.360 -34.834 1.00 94.56 89 CYS A N 1
ATOM 719 C CA . CYS A 1 89 ? 15.460 8.029 -35.096 1.00 94.56 89 CYS A CA 1
ATOM 720 C C . CYS A 1 89 ? 16.426 7.128 -35.880 1.00 94.56 89 CYS A C 1
ATOM 722 O O . CYS A 1 89 ? 17.035 7.580 -36.849 1.00 94.56 89 CYS A O 1
ATOM 724 N N . ASN A 1 90 ? 16.503 5.842 -35.523 1.00 94.94 90 ASN A N 1
ATOM 725 C CA . ASN A 1 90 ? 17.332 4.865 -36.229 1.00 94.94 90 ASN A CA 1
ATOM 726 C C . ASN A 1 90 ? 16.912 4.734 -37.705 1.00 94.94 90 ASN A C 1
ATOM 728 O O . ASN A 1 90 ? 17.739 4.891 -38.602 1.00 94.94 90 ASN A O 1
ATOM 732 N N . ILE A 1 91 ? 15.610 4.579 -37.975 1.00 95.00 91 ILE A N 1
ATOM 733 C CA . ILE A 1 91 ? 15.091 4.554 -39.352 1.00 95.00 91 ILE A CA 1
ATOM 734 C C . ILE A 1 91 ? 15.427 5.847 -40.093 1.00 95.00 91 ILE A C 1
ATOM 736 O O . ILE A 1 91 ? 15.895 5.803 -41.229 1.00 95.00 91 ILE A O 1
ATOM 740 N N . LYS A 1 92 ? 15.217 7.006 -39.460 1.00 93.44 92 LYS A N 1
ATOM 741 C CA . LYS A 1 92 ? 15.501 8.304 -40.080 1.00 93.44 92 LYS A CA 1
ATOM 742 C C . LYS A 1 92 ? 16.980 8.447 -40.447 1.00 93.44 92 LYS A C 1
ATOM 744 O O . LYS A 1 92 ? 17.288 8.988 -41.506 1.00 93.44 92 LYS A O 1
ATOM 749 N N . GLN A 1 93 ? 17.886 7.941 -39.613 1.00 92.56 93 GLN A N 1
ATOM 750 C CA . GLN A 1 93 ? 19.319 7.924 -39.898 1.00 92.56 93 GLN A CA 1
ATOM 751 C C . GLN A 1 93 ? 19.650 7.021 -41.093 1.00 92.56 93 GLN A C 1
ATOM 753 O O . GLN A 1 93 ? 20.383 7.452 -41.982 1.00 92.56 93 GLN A O 1
ATOM 758 N N . ILE A 1 94 ? 19.075 5.815 -41.157 1.00 90.50 94 ILE A N 1
ATOM 759 C CA . ILE A 1 94 ? 19.255 4.891 -42.290 1.00 90.50 94 ILE A CA 1
ATOM 760 C C . ILE A 1 94 ? 18.758 5.528 -43.593 1.00 90.50 94 ILE A C 1
ATOM 762 O O . ILE A 1 94 ? 19.485 5.546 -44.584 1.00 90.50 94 ILE A O 1
ATOM 766 N N . LEU A 1 95 ? 17.558 6.115 -43.586 1.00 91.06 95 LEU A N 1
ATOM 767 C CA . LEU A 1 95 ? 16.998 6.796 -44.758 1.00 91.06 95 LEU A CA 1
ATOM 768 C C . LEU A 1 95 ? 17.878 7.963 -45.219 1.00 91.06 95 LEU A C 1
ATOM 770 O O . LEU A 1 95 ? 18.084 8.135 -46.419 1.00 91.06 95 LEU A O 1
ATOM 774 N N . ASN A 1 96 ? 18.428 8.740 -44.282 1.00 91.00 96 ASN A N 1
ATOM 775 C CA . ASN A 1 96 ? 19.325 9.844 -44.613 1.00 91.00 96 ASN A CA 1
ATOM 776 C C . ASN A 1 96 ? 20.614 9.347 -45.293 1.00 91.00 96 ASN A C 1
ATOM 778 O O . ASN A 1 96 ? 21.050 9.927 -46.283 1.00 91.00 96 ASN A O 1
ATOM 782 N N . ILE A 1 97 ? 21.183 8.232 -44.819 1.00 88.62 97 ILE A N 1
ATOM 783 C CA . ILE A 1 97 ? 22.356 7.595 -45.438 1.00 88.62 97 ILE A CA 1
ATOM 784 C C . ILE A 1 97 ? 22.029 7.100 -46.853 1.00 88.62 97 ILE A C 1
ATOM 786 O O . ILE A 1 97 ? 22.780 7.387 -47.784 1.00 88.62 97 ILE A O 1
ATOM 790 N N . CYS A 1 98 ? 20.902 6.404 -47.043 1.00 85.62 98 CYS A N 1
ATOM 791 C CA . CYS A 1 98 ? 20.476 5.935 -48.366 1.00 85.62 98 CYS A CA 1
ATOM 792 C C . CYS A 1 98 ? 20.271 7.091 -49.354 1.00 85.62 98 CYS A C 1
ATOM 794 O O . CYS A 1 98 ? 20.640 6.974 -50.520 1.00 85.62 98 CYS A O 1
ATOM 796 N N . ASN A 1 99 ? 19.716 8.213 -48.891 1.00 86.31 99 ASN A N 1
ATOM 797 C CA . ASN A 1 99 ? 19.502 9.386 -49.731 1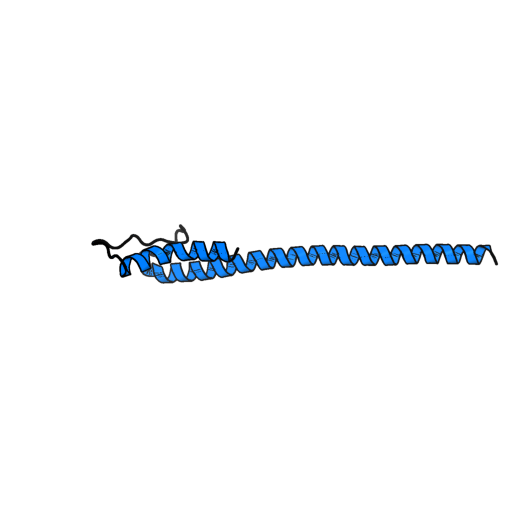.00 86.31 99 ASN A CA 1
ATOM 798 C C . ASN A 1 99 ? 20.829 10.030 -50.168 1.00 86.31 99 ASN A C 1
ATOM 800 O O . ASN A 1 99 ? 21.006 10.332 -51.344 1.00 86.31 99 ASN A O 1
ATOM 804 N N . ILE A 1 100 ? 21.792 10.170 -49.247 1.00 83.25 100 ILE A N 1
ATOM 805 C CA . ILE A 1 100 ? 23.146 10.658 -49.565 1.00 83.25 100 ILE A CA 1
ATOM 806 C C . ILE A 1 100 ? 23.834 9.733 -50.576 1.00 83.25 100 ILE A C 1
ATOM 808 O O . ILE A 1 100 ? 24.434 10.216 -51.532 1.00 83.25 100 ILE A O 1
ATOM 812 N N . TYR A 1 101 ? 23.726 8.414 -50.397 1.00 78.19 101 TYR A N 1
ATOM 813 C CA . TYR A 1 101 ? 24.336 7.447 -51.312 1.00 78.19 101 TYR A CA 1
ATOM 814 C C . TYR A 1 101 ? 23.753 7.539 -52.730 1.00 78.19 101 TYR A C 1
ATOM 816 O O . TYR A 1 101 ? 24.505 7.536 -53.700 1.00 78.19 101 TYR A O 1
ATOM 824 N N . ASN A 1 102 ? 22.432 7.694 -52.857 1.00 75.25 102 ASN A N 1
ATOM 825 C CA . ASN A 1 102 ? 21.775 7.855 -54.157 1.00 75.25 102 ASN A CA 1
ATOM 826 C C . ASN A 1 102 ? 22.168 9.154 -54.875 1.00 75.25 102 ASN A C 1
ATOM 828 O O . ASN A 1 102 ? 22.336 9.127 -56.088 1.00 75.25 102 ASN A O 1
ATOM 832 N N . ILE A 1 103 ? 22.359 10.263 -54.150 1.00 75.69 103 ILE A N 1
ATOM 833 C CA . ILE A 1 103 ? 22.844 11.533 -54.727 1.00 75.69 103 ILE A CA 1
ATOM 834 C C . ILE A 1 103 ? 24.292 11.404 -55.218 1.00 75.69 103 ILE A C 1
ATOM 836 O O . ILE A 1 103 ? 24.685 12.067 -56.168 1.00 75.69 103 ILE A O 1
ATOM 840 N N . HIS A 1 104 ? 25.105 10.564 -54.574 1.00 72.19 104 HIS A N 1
ATOM 841 C CA . HIS A 1 104 ? 26.516 10.428 -54.928 1.00 72.19 104 HIS A CA 1
ATOM 842 C C . HIS A 1 104 ? 26.763 9.511 -56.140 1.00 72.19 104 HIS A C 1
ATOM 844 O O . HIS A 1 104 ? 27.860 9.536 -56.698 1.00 72.19 104 HIS A O 1
ATOM 850 N N . LEU A 1 105 ? 25.769 8.696 -56.515 1.00 65.12 105 LEU A N 1
ATOM 851 C CA . LEU A 1 105 ? 25.825 7.742 -57.628 1.00 65.12 105 LEU A CA 1
ATOM 852 C C . LEU A 1 105 ? 25.180 8.277 -58.928 1.00 65.12 105 LEU A C 1
ATOM 854 O O . LEU A 1 105 ? 25.324 7.640 -59.970 1.00 65.12 105 LEU A O 1
ATOM 858 N N . SER A 1 106 ? 24.463 9.405 -58.859 1.00 60.25 106 SER A N 1
ATOM 859 C CA . SER A 1 106 ? 23.857 10.128 -59.991 1.00 60.25 106 SER A CA 1
ATOM 860 C C . SER A 1 106 ? 24.764 11.234 -60.513 1.00 60.25 106 SER A C 1
ATOM 862 O O . SER A 1 106 ? 24.889 11.354 -61.749 1.00 60.25 106 SER A O 1
#

Foldseek 3Di:
DVVVLVVLLCPQVVLVVCCVVPNDPDRDDGDQSDPDPDVDDCVVCVVVNSVVVNVVSVVVVVVVVVVVVVVVVVVVVVVVVVVVVVVVVVVVVVVVVVVVVVVVVD

Solvent-accessible surface area (backbone atoms only — not comparable to full-atom values): 6297 Å² total; per-residue (Å²): 104,69,69,62,49,53,59,59,62,42,60,54,47,52,61,60,52,38,53,72,77,60,63,62,101,58,83,78,81,85,64,70,95,64,97,65,90,61,102,53,70,57,83,84,41,42,69,60,53,51,51,50,50,52,52,51,50,54,50,51,49,51,49,52,53,49,50,55,51,49,53,53,48,54,52,51,52,52,52,50,52,51,51,51,51,52,52,53,50,52,52,52,51,51,51,51,52,54,52,53,52,55,64,72,75,107

Secondary structure (DSSP, 8-state):
-HHHHHHHHHHHHHHHHHHHHS--SSPPPPPPSS----SS-TTTTHHHHHHHHHHHHHHHHHHHHHHHHHHHHHHHHHHHHHHHHHHHHHHHHHHHHHHHHHHHH-

Mean predicted aligned error: 8.33 Å

Radius of gyration: 30.33 Å; Cα contacts (8 Å, |Δi|>4): 28; chains: 1; bounding box: 46×33×95 Å

Sequence (106 aa):
MYFTGVMFCCMPIVPMVLDIVSPLNESRPAVYMFQGEYFLNQEKFYYVILLHAYVSIIVAVTLLLAIDTEYATHVFHSCAIFGVLRYYCNIKQILNICNIYNIHLS

pLDDT: mean 87.33, std 8.52, range [60.25, 98.31]